Protein AF-A0A960DQ77-F1 (afdb_monomer)

pLDDT: mean 94.71, std 2.74, range [87.38, 98.56]

Foldseek 3Di:
DVVVVVVVVPDPDPDDDDDDDDDDADDDDFDDDPLLVVQLQVLLCVLPVDGDDDDDDPDDDRVQVVCCVVPVPDGDDDDDQDDPPCQVVDPPRDGDVSSVSSVVRSVVSSVVSVVD

Structure (mmCIF, N/CA/C/O backbone):
data_AF-A0A960DQ77-F1
#
_entry.id   AF-A0A960DQ77-F1
#
loop_
_atom_site.group_PDB
_atom_site.id
_atom_site.type_symbol
_atom_site.label_atom_id
_atom_site.label_alt_id
_atom_site.label_comp_id
_atom_site.label_asym_id
_atom_site.label_entity_id
_atom_site.label_seq_id
_atom_site.pdbx_PDB_ins_code
_atom_site.Cartn_x
_atom_site.Cartn_y
_atom_site.Cartn_z
_atom_site.occupancy
_atom_site.B_iso_or_equiv
_atom_site.auth_seq_id
_atom_site.auth_comp_id
_atom_site.auth_asym_id
_atom_site.auth_atom_id
_atom_site.pdbx_PDB_model_num
ATOM 1 N N . GLU A 1 1 ? -13.312 -2.533 22.436 1.00 87.38 1 GLU A N 1
ATOM 2 C CA . GLU A 1 1 ? -13.481 -2.918 23.864 1.00 87.38 1 GLU A CA 1
ATOM 3 C C . GLU A 1 1 ? -12.655 -2.112 24.874 1.00 87.38 1 GLU A C 1
ATOM 5 O O . GLU A 1 1 ? -13.252 -1.448 25.712 1.00 87.38 1 GLU A O 1
ATOM 10 N N . CYS A 1 2 ? -11.312 -2.146 24.857 1.00 96.50 2 CYS A N 1
ATOM 11 C CA . CYS A 1 2 ? -10.507 -1.439 25.875 1.00 96.50 2 CYS A CA 1
ATOM 12 C C . CYS A 1 2 ? -10.758 0.078 25.902 1.00 96.50 2 CYS A C 1
ATOM 14 O O . CYS A 1 2 ? -10.841 0.664 26.980 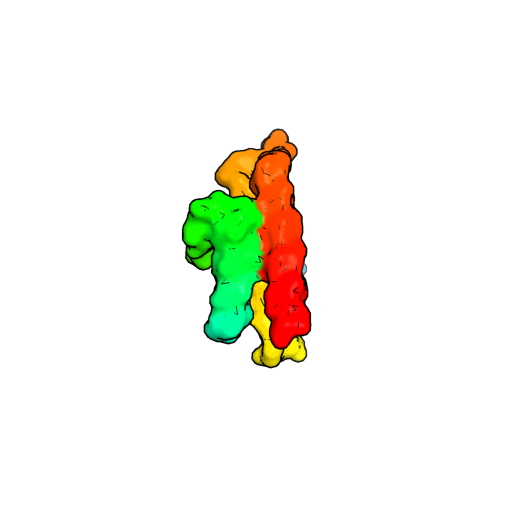1.00 96.50 2 CYS A O 1
ATOM 16 N N . LEU A 1 3 ? -10.932 0.696 24.728 1.00 95.50 3 LEU A N 1
ATOM 17 C CA . LEU A 1 3 ? -11.267 2.116 24.614 1.00 95.50 3 LEU A CA 1
ATOM 18 C C . LEU A 1 3 ? -12.639 2.439 25.224 1.00 95.50 3 LEU A C 1
ATOM 20 O O . LEU A 1 3 ? -12.744 3.401 25.975 1.00 95.50 3 LEU A O 1
ATOM 24 N N . HIS A 1 4 ? -13.665 1.616 24.972 1.00 96.12 4 HIS A N 1
ATOM 25 C CA . HIS A 1 4 ? -14.999 1.808 25.564 1.00 96.12 4 HIS A CA 1
ATOM 26 C C . HIS A 1 4 ? -14.928 1.790 27.088 1.00 96.12 4 HIS A C 1
ATOM 28 O O . HIS A 1 4 ? -15.313 2.765 27.723 1.00 96.12 4 HIS A O 1
ATOM 34 N N . LYS A 1 5 ? -14.316 0.743 27.661 1.00 96.75 5 LYS A N 1
ATOM 35 C CA . LYS A 1 5 ? -14.143 0.610 29.117 1.00 96.75 5 LYS A CA 1
ATOM 36 C C . LYS A 1 5 ? -13.409 1.806 29.718 1.00 96.75 5 LYS A C 1
ATOM 38 O O . LYS A 1 5 ? -13.746 2.255 30.810 1.00 96.75 5 LYS A O 1
ATOM 43 N N . HIS A 1 6 ? -12.393 2.314 29.019 1.00 96.75 6 HIS A N 1
ATOM 44 C CA . HIS A 1 6 ? -11.669 3.500 29.458 1.00 96.75 6 HIS A CA 1
ATOM 45 C C . HIS A 1 6 ? -12.570 4.739 29.482 1.00 96.75 6 HIS A C 1
ATOM 47 O O . HIS A 1 6 ? -12.578 5.451 30.482 1.00 96.75 6 HIS A O 1
ATOM 53 N N . LEU A 1 7 ? -13.330 4.987 28.412 1.00 96.25 7 LEU A N 1
ATOM 54 C CA . LEU A 1 7 ? -14.214 6.149 28.309 1.00 96.25 7 LEU A CA 1
ATOM 55 C C . LEU A 1 7 ? -15.355 6.087 29.334 1.00 96.25 7 LEU A C 1
ATOM 57 O O . LEU A 1 7 ? -15.598 7.072 30.025 1.00 96.25 7 LEU A O 1
ATOM 61 N N . GLU A 1 8 ? -15.993 4.926 29.500 1.00 95.44 8 GLU A N 1
ATOM 62 C CA . GLU A 1 8 ? -17.059 4.697 30.486 1.00 95.44 8 GLU A CA 1
ATOM 63 C C . GLU A 1 8 ? -16.577 4.935 31.923 1.00 95.44 8 GLU A C 1
ATOM 65 O O . GLU A 1 8 ? -17.260 5.590 32.710 1.00 95.44 8 GLU A O 1
ATOM 70 N N . ALA A 1 9 ? -15.366 4.480 32.263 1.00 95.81 9 ALA A N 1
ATOM 71 C CA . ALA A 1 9 ? -14.763 4.696 33.580 1.00 95.81 9 ALA A CA 1
ATOM 72 C C . ALA A 1 9 ? -14.377 6.163 33.859 1.00 95.81 9 ALA A C 1
ATOM 74 O O . ALA A 1 9 ? -13.983 6.487 34.981 1.00 95.81 9 ALA A O 1
ATOM 75 N N . LYS A 1 10 ? -14.438 7.039 32.849 1.00 95.88 10 LYS A N 1
ATOM 76 C CA . LYS A 1 10 ? -14.071 8.461 32.929 1.00 95.88 10 LYS A CA 1
ATOM 77 C C . LYS A 1 10 ? -15.263 9.411 32.803 1.00 95.88 10 LYS A C 1
ATOM 79 O O . LYS A 1 10 ? -15.062 10.620 32.730 1.00 95.88 10 LYS A O 1
ATOM 84 N N . VAL A 1 11 ? -16.493 8.897 32.806 1.00 95.31 11 VAL A N 1
ATOM 85 C CA . VAL A 1 11 ? -17.698 9.734 32.796 1.00 95.31 11 VAL A CA 1
ATOM 86 C C . VAL A 1 11 ? -17.931 10.324 34.188 1.00 95.31 11 VAL A C 1
ATOM 88 O O . VAL A 1 11 ? -18.279 9.615 35.131 1.00 95.31 11 VAL A O 1
ATOM 91 N N . GLU A 1 12 ? -17.764 11.638 34.316 1.00 93.44 12 GLU A N 1
ATOM 92 C CA . GLU A 1 12 ? -17.951 12.378 35.567 1.00 93.44 12 GLU A CA 1
ATOM 93 C C . GLU A 1 12 ? -19.176 13.312 35.507 1.00 93.44 12 GLU A C 1
ATOM 95 O O . GLU A 1 12 ? -19.745 13.579 34.446 1.00 93.44 12 GLU A O 1
ATOM 100 N N . TRP A 1 13 ? -19.610 13.789 36.680 1.00 91.06 13 TRP A N 1
ATOM 101 C CA . TRP A 1 13 ? -20.654 14.814 36.863 1.00 91.06 13 TRP A CA 1
ATOM 102 C C . TRP A 1 13 ? -22.013 14.544 36.189 1.00 91.06 13 TRP A C 1
ATOM 104 O O . TRP A 1 13 ? -22.784 15.471 35.957 1.00 91.06 13 TRP A O 1
ATOM 114 N N . GLY A 1 14 ? -22.335 13.279 35.902 1.00 89.69 14 GLY A N 1
ATOM 115 C CA . GLY A 1 14 ? -23.612 12.894 35.293 1.00 89.69 14 GLY A CA 1
ATOM 116 C C . GLY A 1 14 ? -23.711 13.166 33.788 1.00 89.69 14 GLY A C 1
ATOM 117 O O . GLY A 1 14 ? -24.822 13.202 33.261 1.00 89.69 14 GLY A O 1
ATOM 118 N N . ALA A 1 15 ? -22.584 13.355 33.090 1.00 95.31 15 ALA A N 1
ATOM 119 C CA . ALA A 1 15 ? -22.573 13.402 31.630 1.00 95.31 15 ALA A CA 1
ATOM 120 C C . ALA A 1 15 ? -23.112 12.089 31.022 1.00 95.31 15 ALA A C 1
ATOM 122 O O . ALA A 1 15 ? -22.946 11.011 31.589 1.00 95.31 15 ALA A O 1
ATOM 123 N N . GLN A 1 16 ? -23.762 12.175 29.859 1.00 95.31 16 GLN A N 1
ATOM 124 C CA . GLN A 1 16 ? -24.241 11.005 29.119 1.00 95.31 16 GLN A CA 1
ATOM 125 C C . GLN A 1 16 ? -23.256 10.665 28.003 1.00 95.31 16 GLN A C 1
ATOM 127 O O . GLN A 1 16 ? -22.941 11.515 27.171 1.00 95.31 16 GLN A O 1
ATOM 132 N N . LEU A 1 17 ? -22.783 9.421 27.989 1.00 95.75 17 LEU A N 1
ATOM 133 C CA . LEU A 1 17 ? -21.877 8.899 26.974 1.00 95.75 17 LEU A CA 1
ATOM 134 C C . LEU A 1 17 ? -22.638 7.946 26.054 1.00 95.75 17 LEU A C 1
ATOM 136 O O . LEU A 1 17 ? -23.273 7.002 26.518 1.00 95.75 17 LEU A O 1
ATOM 140 N N . VAL A 1 18 ? -22.537 8.186 24.750 1.00 96.25 18 VAL A N 1
ATOM 141 C CA . VAL A 1 18 ? -22.985 7.263 23.706 1.00 96.25 18 VAL A CA 1
ATOM 142 C C . VAL A 1 18 ? -21.791 6.998 22.806 1.00 96.25 18 VAL A C 1
ATOM 144 O O . VAL A 1 18 ? -21.202 7.937 22.274 1.00 96.25 18 VAL A O 1
ATOM 147 N N . ILE A 1 19 ? -21.424 5.728 22.654 1.00 96.50 19 ILE A N 1
ATOM 148 C CA . ILE A 1 19 ? -20.349 5.299 21.759 1.00 96.50 19 ILE A CA 1
ATOM 149 C C . ILE A 1 19 ? -20.984 4.564 20.582 1.00 96.50 19 ILE A C 1
ATOM 151 O O . ILE A 1 19 ? -21.861 3.724 20.766 1.00 96.50 19 ILE A O 1
ATOM 155 N N . THR A 1 20 ? -20.559 4.902 19.369 1.00 96.06 20 THR A N 1
ATOM 156 C CA . THR A 1 20 ? -20.912 4.183 18.142 1.00 96.06 20 THR A CA 1
ATOM 157 C C . THR A 1 20 ? -19.612 3.798 17.461 1.00 96.06 20 THR A C 1
ATOM 159 O O . THR A 1 20 ? -18.807 4.676 17.151 1.00 96.06 20 THR A O 1
ATOM 162 N N . ASP A 1 21 ? -19.389 2.501 17.280 1.00 94.81 21 ASP A N 1
ATOM 163 C CA . ASP A 1 21 ? -18.208 2.023 16.572 1.00 94.81 21 ASP A CA 1
ATOM 164 C C . ASP A 1 21 ? -18.309 2.353 15.080 1.00 94.81 21 ASP A C 1
ATOM 166 O O . ASP A 1 21 ? -19.383 2.273 14.478 1.00 94.81 21 ASP A O 1
ATOM 170 N N . GLY A 1 22 ? -17.178 2.765 14.512 1.00 92.94 22 GLY A N 1
ATOM 171 C CA . GLY A 1 22 ? -17.022 3.000 13.082 1.00 92.94 22 GLY A CA 1
ATOM 172 C C . GLY A 1 22 ? -16.468 1.776 12.358 1.00 92.94 22 GLY A C 1
ATOM 173 O O . GLY A 1 22 ? -16.544 0.647 12.841 1.00 92.94 22 GLY A O 1
ATOM 174 N N . GLU A 1 23 ? -15.880 2.022 11.192 1.00 91.06 2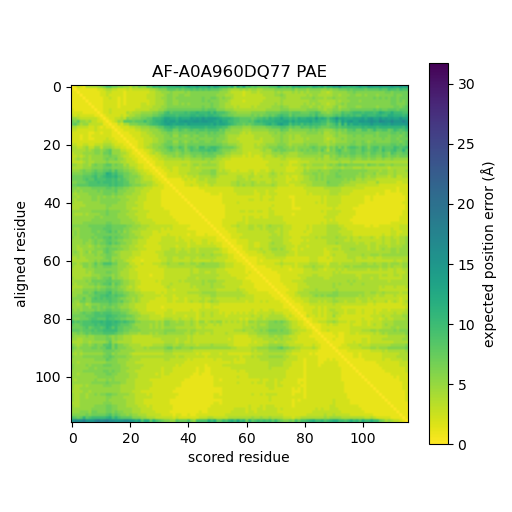3 GLU A N 1
ATOM 175 C CA . GLU A 1 23 ? -15.178 0.995 10.427 1.00 91.06 23 GLU A CA 1
ATOM 176 C C . GLU A 1 23 ? -13.925 0.507 11.164 1.00 91.06 23 GLU A C 1
ATOM 178 O O . GLU A 1 23 ? -13.240 1.267 11.855 1.00 91.06 23 GLU A O 1
ATOM 183 N N . ALA A 1 24 ? -13.623 -0.777 10.991 1.00 91.06 24 ALA A N 1
ATOM 184 C CA . ALA A 1 24 ? -12.440 -1.420 11.532 1.00 91.06 24 ALA A CA 1
ATOM 185 C C . ALA A 1 24 ? -11.763 -2.240 10.436 1.00 91.06 24 ALA A C 1
ATOM 187 O O . ALA A 1 24 ? -12.421 -2.813 9.570 1.00 91.06 24 ALA A O 1
ATOM 188 N N . ALA A 1 25 ? -10.440 -2.297 10.499 1.00 92.50 25 ALA A N 1
ATOM 189 C CA . ALA A 1 25 ? -9.614 -3.079 9.602 1.00 92.50 25 ALA A CA 1
ATOM 190 C C . ALA A 1 25 ? -8.479 -3.713 10.402 1.00 92.50 25 ALA A C 1
ATOM 192 O O . ALA A 1 25 ? -7.897 -3.077 11.285 1.00 92.50 25 ALA A O 1
ATOM 193 N N . GLU A 1 26 ? -8.170 -4.964 10.081 1.00 94.31 26 GLU A N 1
ATOM 194 C CA . GLU A 1 26 ? -7.095 -5.690 10.743 1.00 94.31 26 GLU A CA 1
ATOM 195 C C . GLU A 1 26 ? -5.723 -5.231 10.226 1.00 94.31 26 GLU A C 1
ATOM 197 O O . GLU A 1 26 ? -5.553 -5.007 9.020 1.00 94.31 26 GLU A O 1
ATOM 202 N N . PRO A 1 27 ? -4.709 -5.113 11.103 1.00 93.38 27 PRO A N 1
ATOM 203 C CA . PRO A 1 27 ? -3.340 -4.935 10.656 1.00 93.38 27 PRO A CA 1
ATOM 204 C C . PRO A 1 27 ? -2.871 -6.203 9.937 1.00 93.38 27 PRO A C 1
ATOM 206 O O . PRO A 1 27 ? -3.212 -7.322 10.322 1.00 93.38 27 PRO A O 1
ATOM 209 N N . CYS A 1 28 ? -2.028 -6.048 8.923 1.00 92.00 28 CYS A N 1
ATOM 210 C CA . CYS A 1 28 ? -1.507 -7.183 8.171 1.00 92.00 28 CYS A CA 1
ATOM 211 C C . CYS A 1 28 ? -0.011 -7.051 7.886 1.00 92.00 28 CYS A C 1
ATOM 213 O O . CYS A 1 28 ? 0.583 -5.974 7.954 1.00 92.00 28 CYS A O 1
ATOM 215 N N . ARG A 1 29 ? 0.601 -8.197 7.586 1.00 92.75 29 ARG A N 1
ATOM 216 C CA . ARG A 1 29 ? 1.925 -8.298 6.976 1.00 92.75 29 ARG A CA 1
ATOM 217 C C . ARG A 1 29 ? 1.768 -9.084 5.693 1.00 92.75 29 ARG A C 1
ATOM 219 O O . ARG A 1 29 ? 1.135 -10.135 5.707 1.00 92.75 29 ARG A O 1
ATOM 226 N N . THR A 1 30 ? 2.398 -8.619 4.628 1.00 90.31 30 THR A N 1
ATOM 227 C CA . THR A 1 30 ? 2.277 -9.192 3.288 1.00 90.31 30 THR A CA 1
ATOM 228 C C . THR A 1 30 ? 3.599 -9.798 2.822 1.00 90.31 30 THR A C 1
ATOM 230 O O . THR A 1 30 ? 4.270 -9.207 1.978 1.00 90.31 30 THR A O 1
ATOM 233 N N . PRO A 1 31 ? 4.030 -10.942 3.390 1.00 90.62 31 PRO A N 1
ATOM 234 C CA . PRO A 1 31 ? 5.189 -11.643 2.859 1.00 90.62 31 PRO A CA 1
ATOM 235 C C . PRO A 1 31 ? 4.862 -12.161 1.457 1.00 90.62 31 PRO A C 1
ATOM 237 O O . PRO A 1 31 ? 3.768 -12.684 1.220 1.00 90.62 31 PRO A O 1
ATOM 240 N N . LEU A 1 32 ? 5.816 -12.024 0.543 1.00 90.56 32 LEU A N 1
ATOM 241 C CA . LEU A 1 32 ? 5.734 -12.621 -0.781 1.00 90.56 32 LEU A CA 1
ATOM 242 C C . LEU A 1 32 ? 6.530 -13.933 -0.791 1.00 90.56 32 LEU A C 1
ATOM 244 O O . LEU A 1 32 ? 7.530 -14.042 -0.084 1.00 90.56 32 LEU A O 1
ATOM 248 N N . PRO A 1 33 ? 6.094 -14.940 -1.563 1.00 90.81 33 PRO A N 1
ATOM 249 C CA . PRO A 1 33 ? 6.958 -16.049 -1.950 1.00 90.81 33 PRO A CA 1
ATOM 250 C C . PRO A 1 33 ? 8.230 -15.548 -2.652 1.00 90.81 33 PRO A C 1
ATOM 252 O O . PRO A 1 33 ? 8.161 -14.566 -3.392 1.00 90.81 33 PRO A O 1
ATOM 255 N N . ASP A 1 34 ? 9.358 -16.235 -2.450 1.00 92.31 34 ASP A N 1
ATOM 256 C CA . ASP A 1 34 ? 10.675 -15.821 -2.964 1.00 92.31 34 ASP A CA 1
ATOM 257 C C . ASP A 1 34 ? 10.672 -15.547 -4.482 1.00 92.31 34 ASP A C 1
ATOM 259 O O . ASP A 1 34 ? 11.286 -14.588 -4.941 1.00 92.31 34 ASP A O 1
ATOM 263 N N . ASP A 1 35 ? 9.943 -16.347 -5.268 1.00 93.75 35 ASP A N 1
ATOM 264 C CA . ASP A 1 35 ? 9.836 -16.193 -6.724 1.00 93.75 35 ASP A CA 1
ATOM 265 C C . ASP A 1 35 ? 9.063 -14.929 -7.131 1.00 93.75 35 ASP A C 1
ATOM 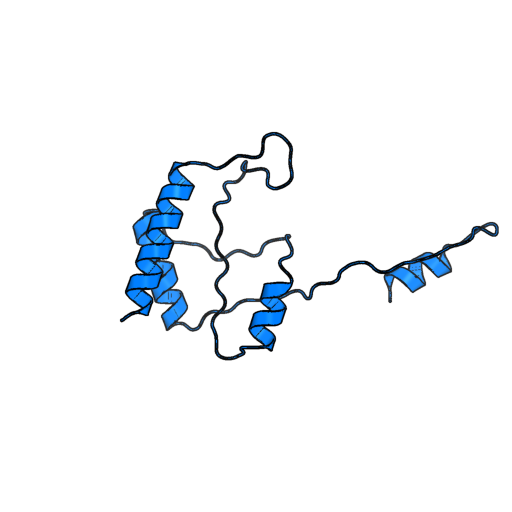267 O O . ASP A 1 35 ? 9.448 -14.225 -8.067 1.00 93.75 35 ASP A O 1
ATOM 271 N N . LEU A 1 36 ? 7.983 -14.615 -6.411 1.00 93.88 36 LEU A N 1
ATOM 272 C CA . LEU A 1 36 ? 7.207 -13.393 -6.614 1.00 93.88 36 LEU A CA 1
ATOM 273 C C . LEU A 1 36 ? 7.999 -12.160 -6.170 1.00 93.88 36 LEU A C 1
ATOM 275 O O . LEU A 1 36 ? 7.971 -11.133 -6.849 1.00 93.88 36 LEU A O 1
ATOM 279 N N . GLU A 1 37 ? 8.713 -12.266 -5.049 1.00 94.94 37 GLU A N 1
ATOM 280 C CA . GLU A 1 37 ? 9.582 -11.207 -4.545 1.00 94.94 37 GLU A CA 1
ATOM 281 C C . GLU A 1 37 ? 10.721 -10.901 -5.524 1.00 94.94 37 GLU A C 1
ATOM 283 O O . GLU A 1 37 ? 10.989 -9.734 -5.803 1.00 94.94 37 GLU A O 1
ATOM 288 N N . GLU A 1 38 ? 11.367 -11.920 -6.094 1.00 96.38 38 GLU A N 1
ATOM 289 C CA . GLU A 1 38 ? 12.438 -11.735 -7.076 1.00 96.38 38 GLU A CA 1
ATOM 290 C C . GLU A 1 38 ? 11.931 -11.025 -8.340 1.00 96.38 38 GLU A C 1
ATOM 292 O O . GLU A 1 38 ? 12.533 -10.035 -8.768 1.00 96.38 38 GLU A O 1
ATOM 297 N N . LYS A 1 39 ? 10.791 -11.467 -8.896 1.00 97.56 39 LYS A N 1
ATOM 298 C CA . LYS A 1 39 ? 10.165 -10.842 -10.076 1.00 97.56 39 LYS A CA 1
ATOM 299 C C . LYS A 1 39 ? 9.763 -9.386 -9.801 1.00 97.56 39 LYS A C 1
ATOM 301 O O . LYS A 1 39 ? 10.019 -8.517 -10.635 1.00 97.56 39 LYS A O 1
ATOM 306 N N . ALA A 1 40 ? 9.188 -9.099 -8.630 1.00 96.94 40 ALA A N 1
ATOM 307 C CA . ALA A 1 40 ? 8.851 -7.735 -8.221 1.00 96.94 40 ALA A CA 1
ATOM 308 C C . ALA A 1 40 ? 10.108 -6.871 -8.044 1.00 96.94 40 ALA A C 1
ATOM 310 O O . ALA A 1 40 ? 10.215 -5.793 -8.621 1.00 96.94 40 ALA A O 1
ATOM 311 N N . ASN A 1 41 ? 11.115 -7.356 -7.323 1.00 97.12 41 ASN A N 1
ATOM 312 C CA . ASN A 1 41 ? 12.340 -6.594 -7.105 1.00 97.12 41 ASN A CA 1
ATOM 313 C C . ASN A 1 41 ? 13.085 -6.303 -8.414 1.00 97.12 41 ASN A C 1
ATOM 315 O O . ASN A 1 41 ? 13.639 -5.216 -8.576 1.00 97.12 41 ASN A O 1
ATOM 319 N N . TRP A 1 42 ? 13.086 -7.248 -9.357 1.00 98.19 42 TRP A N 1
ATOM 320 C CA . TRP A 1 42 ? 13.612 -7.031 -10.701 1.00 98.19 42 TRP A CA 1
ATOM 321 C C . TRP A 1 42 ? 12.847 -5.925 -11.437 1.00 98.19 42 TRP A C 1
ATOM 323 O O . TRP A 1 42 ? 13.465 -4.951 -11.860 1.00 98.19 42 TRP A O 1
ATOM 333 N N . ALA A 1 43 ? 11.519 -6.019 -11.529 1.00 98.38 43 ALA A N 1
ATOM 334 C CA . ALA A 1 43 ? 10.708 -5.057 -12.275 1.00 98.38 43 ALA A CA 1
ATOM 335 C C . ALA A 1 43 ? 10.847 -3.619 -11.737 1.00 98.38 43 ALA A C 1
ATOM 337 O O . ALA A 1 43 ? 10.983 -2.671 -12.513 1.00 98.38 43 ALA A O 1
ATOM 338 N N . TRP A 1 44 ? 10.890 -3.453 -10.411 1.00 97.81 44 TRP A N 1
ATOM 339 C CA . TRP A 1 44 ? 11.090 -2.144 -9.785 1.00 97.81 44 TRP A CA 1
ATOM 340 C C . TRP A 1 44 ? 12.507 -1.615 -9.991 1.00 97.81 44 TRP A C 1
ATOM 342 O O . TRP A 1 44 ? 12.676 -0.425 -10.261 1.00 97.81 44 TRP A O 1
ATOM 352 N N . ARG A 1 45 ? 13.527 -2.480 -9.918 1.00 98.38 45 ARG A N 1
ATOM 353 C CA . ARG A 1 45 ? 14.911 -2.083 -10.201 1.00 98.38 45 ARG A CA 1
ATOM 354 C C . ARG A 1 45 ? 15.075 -1.592 -11.633 1.00 98.38 45 ARG A C 1
ATOM 356 O O . ARG A 1 45 ? 15.716 -0.567 -11.839 1.00 98.38 45 ARG A O 1
ATOM 363 N N . GLU A 1 46 ? 14.496 -2.290 -12.606 1.00 98.56 46 GLU A N 1
ATOM 364 C CA . GLU A 1 46 ? 14.572 -1.886 -14.014 1.00 98.56 46 GLU A CA 1
ATOM 365 C C . GLU A 1 46 ? 13.892 -0.534 -14.259 1.00 98.56 46 GLU A C 1
ATOM 367 O O . GLU A 1 46 ? 14.405 0.291 -15.013 1.00 98.56 46 GLU A O 1
ATOM 372 N N . ALA A 1 47 ? 12.766 -0.273 -13.592 1.00 98.19 47 ALA A N 1
ATOM 373 C CA . ALA A 1 47 ? 12.034 0.974 -13.764 1.00 98.19 47 ALA A CA 1
ATOM 374 C C . ALA A 1 47 ? 12.685 2.186 -13.074 1.00 98.19 47 ALA A C 1
ATOM 376 O 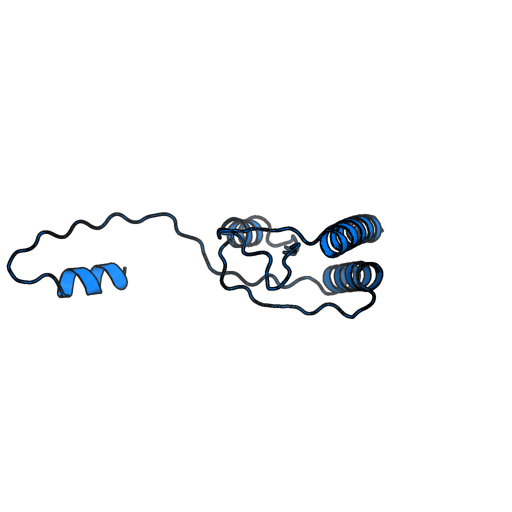O . ALA A 1 47 ? 12.677 3.282 -13.631 1.00 98.19 47 ALA A O 1
ATOM 377 N N . PHE A 1 48 ? 13.250 2.004 -11.874 1.00 97.25 48 PHE A N 1
ATOM 378 C CA . PHE A 1 48 ? 13.800 3.100 -11.061 1.00 97.25 48 PHE A CA 1
ATOM 379 C C . PHE A 1 48 ? 15.331 3.221 -11.119 1.00 97.25 48 PHE A C 1
ATOM 381 O O . PHE A 1 48 ? 15.888 4.228 -10.681 1.00 97.25 48 PHE A O 1
ATOM 388 N N . GLY A 1 49 ? 16.036 2.210 -11.634 1.00 97.94 49 GLY A N 1
ATOM 389 C CA . GLY A 1 49 ? 17.500 2.176 -11.711 1.00 97.94 49 GLY A CA 1
ATOM 390 C C . GLY A 1 49 ? 18.211 1.986 -10.364 1.00 97.94 49 GLY A C 1
ATOM 391 O O . GLY A 1 49 ? 19.427 2.170 -10.286 1.00 97.94 49 GLY A O 1
ATOM 392 N N . VAL A 1 50 ? 17.477 1.637 -9.304 1.00 97.38 50 VAL A N 1
ATOM 393 C CA . VAL A 1 50 ? 17.987 1.427 -7.939 1.00 97.38 50 VAL A CA 1
ATOM 394 C C . VAL A 1 50 ? 17.315 0.219 -7.288 1.00 97.38 50 VAL A C 1
ATOM 396 O O . VAL A 1 50 ? 16.229 -0.185 -7.694 1.00 97.38 50 VAL A O 1
ATOM 399 N N . ASP A 1 51 ? 17.952 -0.358 -6.269 1.00 97.00 51 ASP A N 1
ATOM 400 C CA . ASP A 1 51 ? 17.366 -1.471 -5.520 1.00 97.00 51 ASP A CA 1
ATOM 401 C C . ASP A 1 51 ? 16.124 -1.019 -4.727 1.00 97.00 51 ASP A C 1
ATOM 403 O O . ASP A 1 51 ? 16.209 -0.044 -3.970 1.00 97.00 51 ASP A O 1
ATOM 407 N N . PRO A 1 52 ? 14.978 -1.717 -4.855 1.00 95.81 52 PRO A N 1
ATOM 408 C CA . PRO A 1 52 ? 13.793 -1.413 -4.064 1.00 95.81 52 PRO A CA 1
ATOM 409 C C . PRO A 1 52 ? 13.983 -1.800 -2.593 1.00 95.81 52 PRO A C 1
ATOM 411 O O . PRO A 1 52 ? 14.746 -2.703 -2.247 1.00 95.81 52 PRO A O 1
ATOM 414 N N . MET A 1 53 ? 13.241 -1.126 -1.713 1.00 92.69 53 MET A N 1
ATOM 415 C CA . MET A 1 53 ? 13.203 -1.423 -0.281 1.00 92.69 53 MET A CA 1
ATOM 416 C C . MET A 1 53 ? 11.787 -1.786 0.153 1.00 92.69 53 MET A C 1
ATOM 418 O O . MET A 1 53 ? 10.826 -1.107 -0.205 1.00 92.69 53 MET A O 1
ATOM 422 N N . GLN A 1 54 ? 11.668 -2.807 0.999 1.00 91.56 54 GLN A N 1
ATOM 423 C CA . GLN A 1 54 ? 10.411 -3.118 1.671 1.00 91.56 54 GLN A CA 1
ATOM 424 C C . GLN A 1 54 ? 10.206 -2.190 2.870 1.00 91.56 54 GLN A C 1
ATOM 426 O O . GLN A 1 54 ? 11.098 -2.034 3.709 1.00 91.56 54 GLN A O 1
ATOM 431 N N . ILE A 1 55 ? 9.017 -1.601 2.977 1.00 92.50 55 ILE A N 1
ATOM 432 C CA . ILE A 1 55 ? 8.666 -0.675 4.055 1.00 92.50 55 ILE A CA 1
ATOM 433 C C . ILE A 1 55 ? 7.344 -1.069 4.715 1.00 92.50 55 ILE A C 1
ATOM 435 O O . ILE A 1 55 ? 6.478 -1.684 4.099 1.00 92.50 55 ILE A O 1
ATOM 439 N N . GLY A 1 56 ? 7.179 -0.682 5.979 1.00 92.94 56 GLY A N 1
ATOM 440 C CA . GLY A 1 56 ? 5.869 -0.644 6.627 1.00 92.94 56 GLY A CA 1
ATOM 441 C C . GLY A 1 56 ? 5.237 0.739 6.471 1.00 92.94 56 GLY A C 1
ATOM 442 O O . GLY A 1 56 ? 5.945 1.745 6.496 1.00 92.94 56 GLY A O 1
ATOM 443 N N . THR A 1 57 ? 3.911 0.800 6.359 1.00 91.56 57 THR A N 1
ATOM 444 C CA . THR A 1 57 ? 3.157 2.058 6.239 1.00 91.56 57 THR A CA 1
ATOM 445 C C . THR A 1 57 ? 2.195 2.236 7.409 1.00 91.56 57 THR A C 1
ATOM 447 O O . THR A 1 57 ? 1.600 1.266 7.868 1.00 91.56 57 THR A O 1
ATOM 450 N N . GLY A 1 58 ? 2.000 3.476 7.868 1.00 93.38 58 GLY A N 1
ATOM 451 C CA . GLY A 1 58 ? 1.034 3.795 8.931 1.00 93.38 58 GLY A CA 1
ATOM 452 C C . GLY A 1 58 ? -0.423 3.923 8.463 1.00 93.38 58 GLY A C 1
ATOM 453 O O . GLY A 1 58 ? -1.313 4.045 9.299 1.00 93.38 58 GLY A O 1
ATOM 454 N N . GLY A 1 59 ? -0.666 3.926 7.147 1.00 92.12 59 GLY A N 1
ATOM 455 C CA . GLY A 1 59 ? -2.010 3.940 6.565 1.00 92.12 59 GLY A CA 1
ATOM 456 C C . GLY A 1 59 ? -2.755 2.616 6.751 1.00 92.12 59 GLY A C 1
ATOM 457 O O . GLY A 1 59 ? -2.209 1.636 7.253 1.00 92.12 59 GLY A O 1
ATOM 458 N N . THR A 1 60 ? -4.023 2.574 6.344 1.00 93.88 60 THR A N 1
ATOM 459 C CA . THR A 1 60 ? -4.868 1.378 6.465 1.00 93.88 60 THR A CA 1
ATOM 460 C C . THR A 1 60 ? -5.604 1.110 5.160 1.00 93.88 60 THR A C 1
ATOM 462 O O . THR A 1 60 ? -6.336 1.963 4.670 1.00 93.88 60 THR A O 1
ATOM 465 N N . ILE A 1 61 ? -5.427 -0.099 4.623 1.00 93.19 61 ILE A N 1
ATOM 466 C CA . ILE A 1 61 ? -6.167 -0.625 3.471 1.00 93.19 61 ILE A CA 1
ATOM 467 C C . ILE A 1 61 ? -6.741 -1.976 3.908 1.00 93.19 61 ILE A C 1
ATOM 469 O O . ILE A 1 61 ? -6.100 -3.013 3.746 1.00 93.19 61 ILE A O 1
ATOM 473 N N . GLY A 1 62 ? -7.930 -1.967 4.523 1.00 90.75 62 GLY A N 1
ATOM 474 C CA . GLY A 1 62 ? -8.493 -3.155 5.190 1.00 90.75 62 GLY A CA 1
ATOM 475 C C . GLY A 1 62 ? -8.658 -4.372 4.278 1.00 90.75 62 GLY A C 1
ATOM 476 O O . GLY A 1 62 ? -8.422 -5.503 4.699 1.00 90.75 62 GLY A O 1
ATOM 477 N N . MET A 1 63 ? -8.923 -4.125 2.994 1.00 92.12 63 MET A N 1
ATOM 478 C CA . MET A 1 63 ? -9.049 -5.162 1.971 1.00 92.12 63 MET A CA 1
ATOM 479 C C . MET A 1 63 ? -7.787 -6.037 1.827 1.00 92.12 63 MET A C 1
ATOM 481 O O . MET A 1 63 ? -7.898 -7.196 1.440 1.00 92.12 63 MET A O 1
ATOM 485 N N . ILE A 1 64 ? -6.589 -5.538 2.165 1.00 94.00 64 ILE A N 1
ATOM 486 C CA . ILE A 1 64 ? -5.349 -6.334 2.099 1.00 94.00 64 ILE A CA 1
ATOM 487 C C . ILE A 1 64 ? -5.410 -7.513 3.081 1.00 94.00 64 ILE A C 1
ATOM 489 O O . ILE A 1 64 ? -5.149 -8.653 2.693 1.00 94.00 64 ILE A O 1
ATOM 493 N N . ALA A 1 65 ? -5.803 -7.259 4.332 1.00 93.06 65 ALA A N 1
ATOM 494 C CA . ALA A 1 65 ? -5.920 -8.301 5.353 1.00 93.06 65 ALA A CA 1
ATOM 495 C C . ALA A 1 65 ? -7.010 -9.328 4.992 1.00 93.06 65 ALA A C 1
ATOM 497 O O . ALA A 1 65 ? -6.839 -10.540 5.172 1.00 93.06 65 ALA A O 1
ATOM 498 N N . GLU A 1 66 ? -8.118 -8.847 4.426 1.00 93.12 66 GLU A N 1
ATOM 499 C CA . GLU A 1 66 ? -9.209 -9.695 3.947 1.00 93.12 66 GLU A CA 1
ATOM 500 C C . GLU A 1 66 ? -8.772 -10.580 2.776 1.00 93.12 66 GLU A C 1
ATOM 502 O O . GLU A 1 66 ? -9.078 -11.776 2.766 1.00 93.12 66 GLU A O 1
ATOM 507 N N . PHE A 1 67 ? -8.009 -10.042 1.818 1.00 92.88 67 PHE A N 1
ATOM 508 C CA . PHE A 1 67 ? -7.504 -10.816 0.686 1.00 92.88 67 PHE A CA 1
ATOM 509 C C . PHE A 1 67 ? -6.568 -11.937 1.117 1.00 92.88 67 PHE A C 1
ATOM 511 O O . PHE A 1 67 ? -6.719 -13.055 0.629 1.00 92.88 67 PHE A O 1
ATOM 518 N N . GLN A 1 68 ? -5.655 -11.687 2.055 1.00 90.94 68 GLN A N 1
ATOM 519 C CA . GLN A 1 68 ? -4.766 -12.735 2.560 1.00 90.94 68 GLN A CA 1
ATOM 520 C C . GLN A 1 68 ? -5.535 -13.863 3.252 1.00 90.94 68 GLN A C 1
ATOM 522 O O . GLN A 1 68 ? -5.219 -15.038 3.070 1.00 90.94 68 GLN A O 1
ATOM 527 N N . THR A 1 69 ? -6.569 -13.513 4.020 1.00 91.44 69 THR A N 1
ATOM 528 C CA . THR A 1 69 ? -7.411 -14.501 4.704 1.00 91.44 69 THR A CA 1
ATOM 529 C C . THR A 1 69 ? -8.254 -15.302 3.711 1.00 91.44 69 THR A C 1
ATOM 531 O O . THR A 1 69 ? -8.392 -16.518 3.840 1.00 91.44 69 THR A O 1
ATOM 534 N N . THR A 1 70 ? -8.801 -14.631 2.697 1.00 95.25 70 THR A N 1
ATOM 535 C CA . THR A 1 70 ? -9.699 -15.236 1.703 1.00 95.25 70 THR A CA 1
ATOM 536 C C . THR A 1 70 ? -8.938 -16.081 0.679 1.00 95.25 70 THR A C 1
ATOM 538 O O . THR A 1 70 ? -9.408 -17.143 0.267 1.00 95.25 70 THR A O 1
ATOM 541 N N . PHE A 1 71 ? -7.739 -15.643 0.289 1.00 93.69 71 PHE A N 1
ATOM 542 C CA . PHE A 1 71 ? -6.898 -16.276 -0.725 1.00 93.69 71 PHE A CA 1
ATOM 543 C C . PHE A 1 71 ? -5.503 -16.584 -0.163 1.00 93.69 71 PHE A C 1
ATOM 545 O O . PHE A 1 71 ? -4.512 -16.021 -0.623 1.00 93.69 71 PHE A O 1
ATOM 552 N N . PRO A 1 72 ? -5.369 -17.547 0.765 1.00 90.38 72 PRO A N 1
ATOM 553 C CA . PRO A 1 72 ? -4.117 -17.796 1.492 1.00 90.38 72 PRO A CA 1
ATOM 554 C C . PRO A 1 72 ? -2.963 -18.319 0.621 1.00 90.38 72 PRO A C 1
ATOM 556 O O . PRO A 1 72 ? -1.851 -18.497 1.105 1.00 90.38 72 PRO A O 1
ATOM 559 N N . ARG A 1 73 ? -3.228 -18.620 -0.656 1.00 90.62 73 ARG A N 1
ATOM 560 C CA . ARG A 1 73 ? -2.217 -19.039 -1.637 1.00 90.62 73 ARG A CA 1
ATOM 561 C C . ARG A 1 73 ? -1.807 -17.921 -2.595 1.00 90.62 73 ARG A C 1
ATOM 563 O O . ARG A 1 73 ? -0.918 -18.144 -3.406 1.00 90.62 73 ARG A O 1
ATOM 570 N N . ALA A 1 74 ? -2.481 -16.773 -2.559 1.00 90.38 74 ALA A N 1
ATOM 571 C CA . ALA A 1 74 ? -2.133 -15.625 -3.379 1.00 90.38 74 ALA A CA 1
ATOM 572 C C . ALA A 1 74 ? -1.113 -14.755 -2.634 1.00 90.38 74 ALA A C 1
ATOM 574 O O . ALA A 1 74 ? -1.298 -14.447 -1.457 1.00 90.38 74 ALA A O 1
ATOM 575 N N . GLY A 1 75 ? -0.051 -14.345 -3.328 1.00 91.19 75 GLY A N 1
ATOM 576 C CA . GLY A 1 75 ? 0.790 -13.250 -2.857 1.00 91.19 75 GLY A CA 1
ATOM 577 C C . GLY A 1 75 ? 0.024 -11.932 -2.956 1.00 91.19 75 GLY A C 1
ATOM 578 O O . GLY A 1 75 ? -0.703 -11.709 -3.924 1.00 91.19 75 GLY A O 1
ATOM 5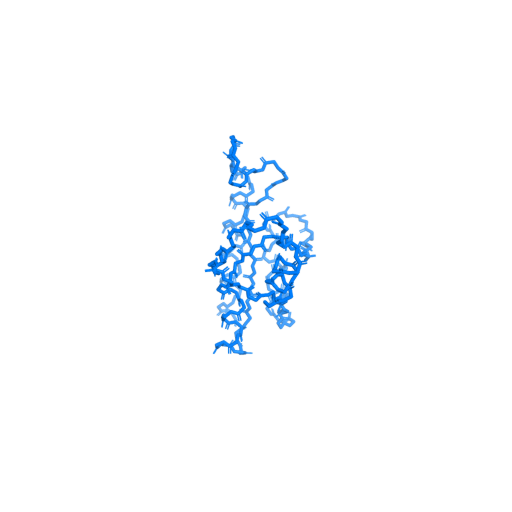79 N N . VAL A 1 76 ? 0.176 -11.066 -1.957 1.00 93.00 76 VAL A N 1
ATOM 580 C CA . VAL A 1 76 ? -0.409 -9.722 -1.962 1.00 93.00 76 VAL A CA 1
ATOM 581 C C . VAL A 1 76 ? 0.740 -8.731 -1.920 1.00 93.00 76 VAL A C 1
ATOM 583 O O . VAL A 1 76 ? 1.414 -8.626 -0.904 1.00 93.00 76 VAL A O 1
ATOM 586 N N . LEU A 1 77 ? 0.985 -8.039 -3.026 1.00 93.06 77 LEU A N 1
ATOM 587 C CA . LEU A 1 77 ? 2.005 -7.000 -3.124 1.00 93.06 77 LEU A CA 1
ATOM 588 C C . LEU A 1 77 ? 1.313 -5.636 -3.132 1.00 93.06 77 LEU A C 1
ATOM 590 O O . LEU A 1 77 ? 0.423 -5.401 -3.945 1.00 93.06 77 LEU A O 1
ATOM 594 N N . ALA A 1 78 ? 1.707 -4.758 -2.211 1.00 92.31 78 ALA A N 1
ATOM 595 C CA . ALA A 1 78 ? 1.220 -3.386 -2.151 1.00 92.31 78 ALA A CA 1
ATOM 596 C C . ALA A 1 78 ? 2.290 -2.436 -2.699 1.00 92.31 78 ALA A C 1
ATOM 598 O O . ALA A 1 78 ? 3.428 -2.443 -2.231 1.00 92.31 78 ALA A O 1
ATOM 599 N N . THR A 1 79 ? 1.910 -1.623 -3.680 1.00 91.69 79 THR A N 1
ATOM 600 C CA . THR A 1 79 ? 2.765 -0.643 -4.364 1.00 91.69 79 THR A CA 1
ATOM 601 C C . THR A 1 79 ? 2.046 0.706 -4.379 1.00 91.69 79 THR A C 1
ATOM 603 O O . THR A 1 79 ? 0.838 0.780 -4.135 1.00 91.69 79 THR A O 1
ATOM 606 N N . ALA A 1 80 ? 2.779 1.797 -4.599 1.00 91.00 80 ALA A N 1
ATOM 607 C CA . ALA A 1 80 ? 2.204 3.138 -4.660 1.00 91.00 80 ALA A CA 1
ATOM 608 C C . ALA A 1 80 ? 3.094 4.087 -5.470 1.00 91.00 80 ALA A C 1
ATOM 610 O O . ALA A 1 80 ? 4.304 3.886 -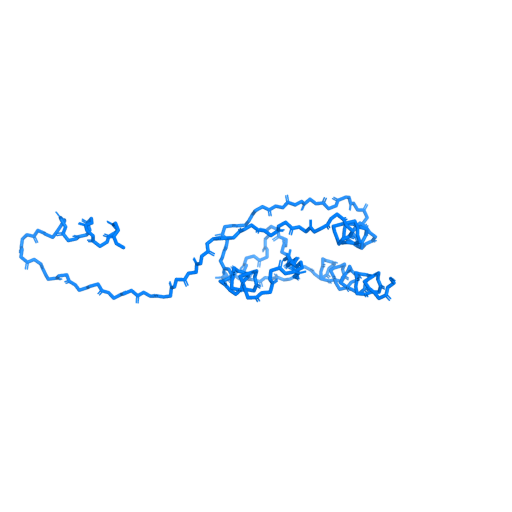5.559 1.00 91.00 80 ALA A O 1
ATOM 611 N N . VAL A 1 81 ? 2.493 5.164 -5.981 1.00 94.44 81 VAL A N 1
ATOM 612 C CA . VAL A 1 81 ? 3.216 6.366 -6.412 1.00 94.44 81 VAL A CA 1
ATOM 613 C C . VAL A 1 81 ? 3.119 7.364 -5.265 1.00 94.44 81 VAL A C 1
ATOM 615 O O . VAL A 1 81 ? 2.096 8.020 -5.097 1.00 94.44 81 VAL A O 1
ATOM 618 N N . SER A 1 82 ? 4.134 7.388 -4.405 1.00 91.56 82 SER A N 1
ATOM 619 C CA . SER A 1 82 ? 4.092 8.148 -3.154 1.00 91.56 82 SER A CA 1
ATOM 620 C C . SER A 1 82 ? 5.466 8.719 -2.830 1.00 91.56 82 SER A C 1
ATOM 622 O O . SER A 1 82 ? 6.208 8.156 -2.021 1.00 91.56 82 SER A O 1
ATOM 624 N N . ASP A 1 83 ? 5.790 9.860 -3.429 1.00 92.00 83 ASP A N 1
ATOM 625 C CA . ASP A 1 83 ? 6.944 10.642 -3.004 1.00 92.00 83 ASP A CA 1
ATOM 626 C C . ASP A 1 83 ? 6.701 11.269 -1.607 1.00 92.00 83 ASP A C 1
ATOM 628 O O . ASP A 1 83 ? 5.555 11.353 -1.148 1.00 92.00 83 ASP A O 1
ATOM 632 N N . PRO A 1 84 ? 7.752 11.706 -0.886 1.00 91.38 84 PRO A N 1
ATOM 633 C CA . PRO A 1 84 ? 7.608 12.246 0.468 1.00 91.38 84 PRO A CA 1
ATOM 634 C C . PRO A 1 84 ? 6.697 13.479 0.610 1.00 91.38 84 PRO A C 1
ATOM 636 O O . PRO A 1 84 ? 6.267 13.760 1.729 1.00 91.38 84 PRO A O 1
ATOM 639 N N . ASP A 1 85 ? 6.414 14.216 -0.470 1.00 94.88 85 ASP A N 1
ATOM 640 C CA . ASP A 1 85 ? 5.591 15.435 -0.479 1.00 94.88 85 ASP A CA 1
ATOM 641 C C . ASP A 1 85 ? 4.281 15.272 -1.278 1.00 94.88 85 ASP A C 1
ATOM 643 O O . ASP A 1 85 ? 3.573 16.253 -1.500 1.00 94.88 85 ASP A O 1
ATOM 647 N N . CYS A 1 86 ? 3.894 14.043 -1.656 1.00 95.12 86 CYS A N 1
ATOM 648 C CA . CYS A 1 86 ? 2.646 13.791 -2.395 1.00 95.12 86 CYS A CA 1
ATOM 649 C C . CYS A 1 86 ? 1.381 14.217 -1.626 1.00 95.12 86 CYS A C 1
ATOM 651 O O . CYS A 1 86 ? 0.356 14.507 -2.239 1.00 95.12 86 CYS A O 1
ATOM 653 N N . ARG A 1 87 ? 1.453 14.288 -0.284 1.00 95.50 87 ARG A N 1
ATOM 654 C CA . ARG A 1 87 ? 0.391 14.784 0.618 1.00 95.50 87 ARG A CA 1
ATOM 655 C C . ARG A 1 87 ? -0.977 14.152 0.363 1.00 95.50 87 ARG A C 1
ATOM 657 O O . ARG A 1 87 ? -1.986 14.852 0.383 1.00 95.50 87 ARG A O 1
ATOM 664 N N . MET A 1 88 ? -1.018 12.834 0.173 1.00 94.69 88 MET A N 1
ATOM 665 C CA . MET A 1 88 ? -2.281 12.094 0.091 1.00 94.69 88 MET A CA 1
ATOM 666 C C . MET A 1 88 ? -3.224 12.523 1.228 1.00 94.69 88 MET A C 1
ATOM 668 O O . MET A 1 88 ? -2.838 12.486 2.399 1.00 94.69 88 MET A O 1
ATOM 672 N N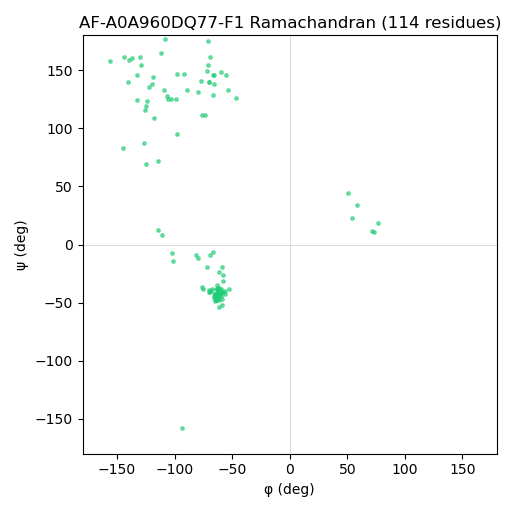 . HIS A 1 89 ? -4.450 12.928 0.874 1.00 96.50 89 HIS A N 1
ATOM 673 C CA . HIS A 1 89 ? -5.501 13.421 1.782 1.00 96.50 89 HIS A CA 1
ATOM 674 C C . HIS A 1 89 ? -5.260 14.834 2.359 1.00 96.50 89 HIS A C 1
ATOM 676 O O . HIS A 1 89 ? -5.955 15.255 3.290 1.00 96.50 89 HIS A O 1
ATOM 682 N N . GLY A 1 90 ? -4.281 15.571 1.839 1.00 96.50 90 GLY A N 1
ATOM 683 C CA . GLY A 1 90 ? -3.916 16.918 2.268 1.00 96.50 90 GLY A CA 1
ATOM 684 C C . GLY A 1 90 ? -4.291 18.008 1.264 1.00 96.50 90 GLY A C 1
ATOM 685 O O . GLY A 1 90 ? -4.789 17.755 0.169 1.00 96.50 90 GLY A O 1
ATOM 686 N N . ILE A 1 91 ? -4.030 19.261 1.644 1.00 97.12 91 ILE A N 1
ATOM 687 C CA . ILE A 1 91 ? -3.976 20.357 0.668 1.00 97.12 91 ILE A CA 1
ATOM 688 C C . ILE A 1 91 ? -2.708 20.225 -0.175 1.00 97.12 91 ILE A C 1
ATOM 690 O O . ILE A 1 91 ? -1.679 19.760 0.321 1.00 97.12 91 ILE A O 1
ATOM 694 N N . ASP A 1 92 ? -2.786 20.679 -1.423 1.00 97.00 92 ASP A N 1
ATOM 695 C CA . ASP A 1 92 ? -1.697 20.570 -2.397 1.00 97.00 92 ASP A CA 1
ATOM 696 C C . ASP A 1 92 ? -1.255 19.113 -2.642 1.00 97.00 92 ASP A C 1
ATOM 698 O O . ASP A 1 92 ? -0.076 18.851 -2.869 1.00 97.00 92 ASP A O 1
ATOM 702 N N . GLU A 1 93 ? -2.202 18.166 -2.584 1.00 98.00 93 GLU A N 1
ATOM 703 C CA . GLU A 1 93 ? -1.978 16.786 -3.024 1.00 98.00 93 GLU A CA 1
ATOM 704 C C . GLU A 1 93 ? -1.438 16.779 -4.459 1.00 98.00 93 GLU A C 1
ATOM 706 O O . GLU A 1 93 ? -1.947 17.485 -5.339 1.00 98.00 93 GLU A O 1
ATOM 711 N N . SER A 1 94 ? -0.383 16.000 -4.692 1.00 96.88 94 SER A N 1
ATOM 712 C CA . SER A 1 94 ? 0.312 15.981 -5.972 1.00 96.88 94 SER A CA 1
ATOM 713 C C . SER A 1 94 ? 0.807 14.589 -6.349 1.00 96.88 94 SER A C 1
ATOM 715 O O . SER A 1 94 ? 0.914 13.687 -5.521 1.00 96.88 94 SER A O 1
ATOM 717 N N . LEU A 1 95 ? 1.085 14.430 -7.642 1.00 96.88 95 LEU A N 1
ATOM 718 C CA . LEU A 1 95 ? 1.631 13.221 -8.237 1.00 96.88 95 LEU A CA 1
ATOM 719 C C . LEU A 1 95 ? 2.886 13.602 -9.014 1.00 96.88 95 LEU A C 1
ATOM 721 O O . LEU A 1 95 ? 2.810 14.337 -10.005 1.00 96.88 95 LEU A O 1
ATOM 725 N N . TYR A 1 96 ? 4.037 13.094 -8.588 1.00 97.19 96 TYR A N 1
ATOM 726 C CA . TYR A 1 96 ? 5.271 13.315 -9.322 1.00 97.19 96 TYR A CA 1
ATOM 727 C C . TYR A 1 96 ? 5.290 12.463 -10.600 1.00 97.19 96 TYR A C 1
ATOM 729 O O . TYR A 1 96 ? 5.352 11.236 -10.556 1.00 97.19 96 TYR A O 1
ATOM 737 N N . VAL A 1 97 ? 5.202 13.125 -11.759 1.00 97.50 97 VAL A N 1
ATOM 738 C CA . VAL A 1 97 ? 5.046 12.461 -13.069 1.00 97.50 97 VAL A CA 1
ATOM 739 C C . VAL A 1 97 ? 6.161 11.448 -13.370 1.00 97.50 97 VAL A C 1
ATOM 741 O O . VAL A 1 97 ? 5.823 10.355 -13.815 1.00 97.50 97 VAL A O 1
ATOM 744 N N . PRO A 1 98 ? 7.452 11.722 -13.094 1.00 96.75 98 PRO A N 1
ATOM 745 C CA . PRO A 1 98 ? 8.500 10.723 -13.305 1.00 96.75 98 PRO A CA 1
ATOM 746 C C . PRO A 1 98 ? 8.332 9.452 -12.460 1.00 96.75 98 PRO A C 1
ATOM 748 O O . PRO A 1 98 ? 8.561 8.359 -12.972 1.00 96.75 98 PRO A O 1
ATOM 751 N N . ASP A 1 99 ? 7.877 9.566 -11.206 1.00 96.50 99 ASP A N 1
ATOM 752 C CA . ASP A 1 99 ? 7.591 8.385 -10.376 1.00 96.50 99 ASP A CA 1
ATOM 753 C C . ASP A 1 99 ? 6.389 7.617 -10.930 1.00 96.50 99 ASP A C 1
ATOM 755 O O . ASP A 1 99 ? 6.395 6.389 -10.956 1.00 96.50 99 ASP A O 1
ATOM 759 N N . TRP A 1 100 ? 5.368 8.325 -11.422 1.00 97.50 100 TRP A N 1
ATOM 760 C CA . TRP A 1 100 ? 4.214 7.694 -12.061 1.00 97.50 100 TRP A CA 1
ATOM 761 C C . TRP A 1 100 ? 4.608 6.909 -13.319 1.00 97.50 100 TRP A C 1
ATOM 763 O O . TRP A 1 100 ? 4.203 5.756 -13.468 1.00 97.50 100 TRP A O 1
ATOM 773 N N . GLU A 1 101 ? 5.441 7.487 -14.189 1.00 98.19 101 GLU A N 1
ATOM 774 C CA . GLU A 1 101 ? 5.970 6.810 -15.379 1.00 98.19 101 GLU A CA 1
ATOM 775 C C . GLU A 1 101 ? 6.781 5.558 -15.006 1.00 98.19 101 GLU A C 1
ATOM 777 O O . GLU A 1 101 ? 6.583 4.494 -15.603 1.00 98.19 101 GLU A O 1
ATOM 782 N N . ALA A 1 102 ? 7.640 5.653 -13.985 1.00 98.00 102 ALA A N 1
ATOM 783 C CA . ALA A 1 102 ? 8.432 4.528 -13.496 1.00 98.00 102 ALA A CA 1
ATOM 784 C C . ALA A 1 102 ? 7.553 3.420 -12.890 1.00 98.00 102 ALA A C 1
ATOM 786 O O . ALA A 1 102 ? 7.731 2.250 -13.225 1.00 98.00 102 ALA A O 1
ATOM 787 N N . VAL A 1 103 ? 6.552 3.752 -12.068 1.00 97.81 103 VAL A N 1
ATOM 788 C CA . VAL A 1 103 ? 5.618 2.747 -11.530 1.00 97.81 103 VAL A CA 1
ATOM 789 C C . VAL A 1 103 ? 4.826 2.075 -12.650 1.00 97.81 103 VAL A C 1
ATOM 791 O O . VAL A 1 103 ? 4.710 0.854 -12.650 1.00 97.81 103 VAL A O 1
ATOM 794 N N . CYS A 1 104 ? 4.336 2.818 -13.647 1.00 98.19 104 CYS A N 1
ATOM 795 C CA . CYS A 1 104 ? 3.659 2.211 -14.796 1.00 98.19 104 CYS A CA 1
ATOM 796 C C . CYS A 1 104 ? 4.552 1.203 -15.536 1.00 98.19 104 CYS A C 1
ATOM 798 O O . CYS A 1 104 ? 4.074 0.136 -15.928 1.00 98.19 104 CYS A O 1
ATOM 800 N N . LEU A 1 105 ? 5.838 1.519 -15.712 1.00 98.56 105 LEU A N 1
ATOM 801 C CA . LEU A 1 105 ? 6.803 0.595 -16.302 1.00 98.56 105 LEU A CA 1
ATOM 802 C C . LEU A 1 105 ? 7.036 -0.631 -15.405 1.00 98.56 105 LEU A C 1
ATOM 804 O O . LEU A 1 105 ? 6.988 -1.753 -15.905 1.00 98.56 105 LEU A O 1
ATOM 808 N N . ALA A 1 106 ? 7.237 -0.436 -14.099 1.00 98.44 106 ALA A N 1
ATOM 809 C CA . ALA A 1 106 ? 7.452 -1.520 -13.140 1.00 98.44 106 ALA A CA 1
ATOM 810 C C . ALA A 1 106 ? 6.273 -2.506 -13.116 1.00 98.44 106 ALA A C 1
ATOM 812 O O . ALA A 1 106 ? 6.472 -3.712 -13.234 1.00 98.44 106 ALA A O 1
ATOM 813 N N . GLU A 1 107 ? 5.039 -2.003 -13.049 1.00 97.81 107 GLU A N 1
ATOM 814 C CA . GLU A 1 107 ? 3.828 -2.832 -13.057 1.00 97.81 107 GLU A CA 1
ATOM 815 C C . GLU A 1 107 ? 3.698 -3.626 -14.370 1.00 97.81 107 GLU A C 1
ATOM 817 O O . GLU A 1 107 ? 3.382 -4.818 -14.359 1.00 97.81 107 GLU A O 1
ATOM 822 N N . ALA A 1 108 ? 4.006 -3.010 -15.519 1.00 98.38 108 ALA A N 1
ATOM 823 C CA . ALA A 1 108 ? 3.994 -3.701 -16.809 1.00 98.38 108 ALA A CA 1
ATOM 824 C C . ALA A 1 108 ? 5.063 -4.806 -16.895 1.00 98.38 108 ALA A C 1
ATOM 826 O O . ALA A 1 108 ? 4.778 -5.903 -17.383 1.00 98.38 108 ALA A O 1
ATOM 827 N N . LEU A 1 109 ? 6.277 -4.533 -16.406 1.00 98.56 109 LEU A N 1
ATOM 828 C CA . LEU A 1 109 ? 7.367 -5.509 -16.346 1.00 98.56 109 LEU A CA 1
ATOM 829 C C . LEU A 1 109 ? 7.031 -6.666 -15.403 1.00 98.56 109 LEU A C 1
ATOM 831 O O . LEU A 1 109 ? 7.254 -7.820 -15.762 1.00 98.56 109 LEU A O 1
ATOM 835 N N . LEU A 1 110 ? 6.443 -6.384 -14.239 1.00 98.00 110 LEU A N 1
ATOM 836 C CA . LEU A 1 110 ? 6.008 -7.417 -13.303 1.00 98.00 110 LEU A CA 1
ATOM 837 C C . LEU A 1 110 ? 4.955 -8.326 -13.933 1.00 98.00 110 LEU A C 1
ATOM 839 O O . LEU A 1 110 ? 5.091 -9.544 -13.874 1.00 98.00 110 LEU A O 1
ATOM 843 N N . LEU A 1 111 ? 3.931 -7.759 -14.575 1.00 97.81 111 LEU A N 1
ATOM 844 C CA . LEU A 1 111 ? 2.909 -8.552 -15.261 1.00 97.81 111 LEU A CA 1
ATOM 845 C C . LEU A 1 111 ? 3.507 -9.431 -16.367 1.00 97.81 111 LEU A C 1
ATOM 847 O O . LEU A 1 111 ? 3.100 -10.583 -16.508 1.00 97.81 111 LEU A O 1
ATOM 851 N N . ALA A 1 112 ? 4.481 -8.915 -17.124 1.00 98.38 112 ALA A N 1
ATOM 852 C CA . ALA A 1 112 ? 5.192 -9.694 -18.133 1.00 98.38 112 ALA A CA 1
ATOM 853 C C . ALA A 1 112 ? 5.999 -10.839 -17.500 1.00 98.38 112 ALA A C 1
ATOM 855 O O . ALA A 1 112 ? 5.866 -11.981 -17.930 1.00 98.38 112 ALA A O 1
ATOM 856 N N . ALA A 1 113 ? 6.760 -10.561 -16.439 1.00 97.81 113 ALA A N 1
ATOM 857 C CA . ALA A 1 113 ? 7.530 -11.574 -15.727 1.00 97.81 113 ALA A CA 1
ATOM 858 C C . ALA A 1 113 ? 6.636 -12.642 -15.086 1.00 97.81 113 ALA A C 1
ATOM 860 O O . ALA A 1 113 ? 7.020 -13.802 -15.033 1.00 97.81 113 ALA A O 1
ATOM 861 N N . LEU A 1 114 ? 5.444 -12.293 -14.600 1.00 95.81 114 LEU A N 1
ATOM 862 C CA . LEU A 1 114 ? 4.493 -13.255 -14.029 1.00 95.81 114 LEU A CA 1
ATOM 863 C C . LEU A 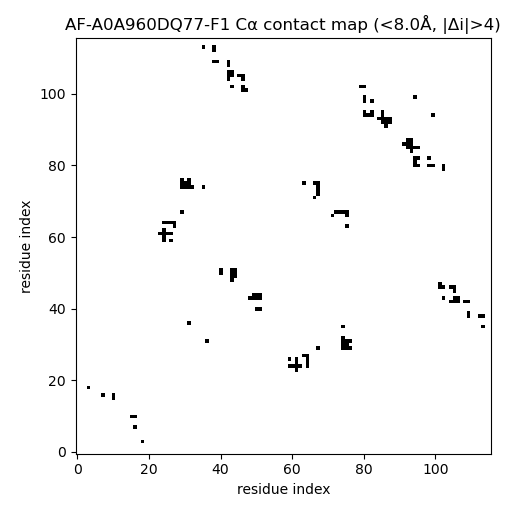1 114 ? 3.836 -14.165 -15.072 1.00 95.81 114 LEU A C 1
ATOM 865 O O . LEU A 1 114 ? 3.291 -15.204 -14.705 1.00 95.81 114 LEU A O 1
ATOM 869 N N . ALA A 1 115 ? 3.856 -13.778 -16.349 1.00 96.12 115 ALA A N 1
ATOM 870 C CA . ALA A 1 115 ? 3.339 -14.600 -17.438 1.00 96.12 115 ALA A CA 1
ATOM 871 C C . ALA A 1 115 ? 4.318 -15.708 -17.879 1.00 96.12 115 ALA A C 1
ATOM 873 O O . ALA A 1 115 ? 3.915 -16.590 -18.641 1.00 96.12 115 ALA A O 1
ATOM 874 N N . GLU A 1 116 ? 5.570 -15.652 -17.413 1.00 88.31 116 GLU A N 1
ATOM 875 C CA . GLU A 1 116 ? 6.627 -16.656 -17.616 1.00 88.31 116 GLU A CA 1
ATOM 876 C C . GLU A 1 116 ? 6.693 -17.671 -16.468 1.00 88.31 116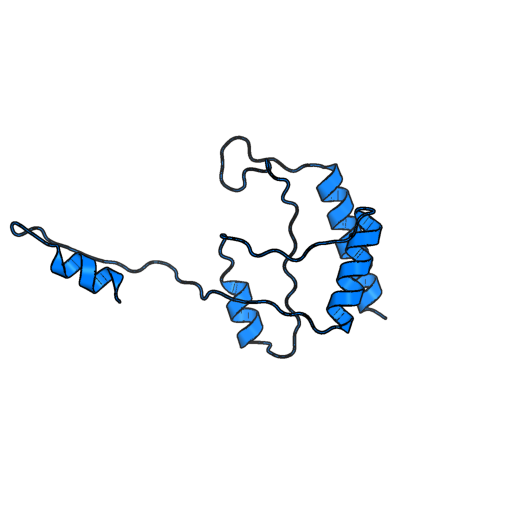 GLU A C 1
ATOM 878 O O . GLU A 1 116 ? 6.619 -18.883 -16.775 1.00 88.31 116 GLU A O 1
#

Sequence (116 aa):
ECLHKHLEAKVEWGAQLVITDGEAAEPCRTPLPDDLEEKANWAWREAFGVDPMQIGTGGTIGMIAEFQTTFPRAGVLATAVSDPDCRMHGIDESLYVPDWEAVCLAEALLLAALAE

Nearest PDB structures (foldseek):
  4ruh-assembly1_B  TM=9.274E-01  e=1.427E-01  Homo sapiens
  4ruh-assembly1_A  TM=9.310E-01  e=1.948E-01  Homo sapiens

Mean predicted aligned error: 3.94 Å

Radius of gyration: 20.38 Å; Cα contacts (8 Å, |Δi|>4): 85; chains: 1; bounding box: 42×40×55 Å

Solvent-accessible surface area (backbone atoms only — not comparable to full-atom values): 7553 Å² total; per-residue (Å²): 108,74,66,55,56,53,54,65,77,64,65,58,96,82,63,86,85,86,88,79,87,76,91,83,62,62,87,74,82,66,74,56,55,71,72,58,43,51,43,45,47,48,21,41,20,71,42,69,76,45,86,73,78,92,79,88,74,95,74,86,65,45,65,58,40,50,46,44,70,74,37,75,86,57,71,57,86,88,85,81,82,72,61,98,71,22,39,85,98,48,82,79,54,52,77,62,61,70,54,47,54,26,50,56,47,14,55,53,42,30,57,55,59,72,74,108

Secondary structure (DSSP, 8-state):
-HHHHHHHTT--TT----------------PPPHHHHHHHHHHHHHHHSS-------SS--HHHHHHHHH-TTS---------TT--TTSTT----HHHHHHHHHHHHHHHHHHT-